Protein AF-A0A7S0HFD8-F1 (afdb_monomer)

pLDDT: mean 87.33, std 8.37, range [46.31, 95.19]

Radius of gyration: 14.74 Å; Cα contacts (8 Å, |Δi|>4): 199; chains: 1; bounding box: 36×25×48 Å

Secondary structure (DSSP, 8-state):
-PPPPS-EEEEEEEES---TTS---EEEEEEESS-EEGGGT-EEEEES----PPSEEEEEESS---SSS-EE-SS-TTTB-SEEEEETTTTEEEEEBPTT-EE--

Solvent-accessible surface area (backbone atoms only — not comparable to full-atom values): 6454 Å² total; per-residue (Å²): 137,83,81,80,78,84,48,64,79,38,83,45,78,48,70,74,45,91,58,83,99,54,90,55,53,78,48,78,46,70,39,52,70,44,72,46,42,13,75,73,68,39,68,50,75,51,65,80,51,86,64,95,56,73,64,40,83,39,60,42,33,64,52,88,68,94,58,102,80,72,48,62,41,84,64,73,57,79,40,44,46,62,49,28,42,34,35,53,90,68,20,30,40,37,42,41,35,30,70,88,31,68,49,75,96

Mean predicted aligned error: 5.12 Å

Foldseek 3Di:
DDDDDKDWPDWDWDWPDPDPPDQIDIDTDTDIPAKDALQVFDKDKDFPAADPDDWFKFFEDCDDDPDSDHHYDDPPSQQWDRIWTDDNPGRMIMTTGDHPDMDHD

Structure (mmCIF, N/CA/C/O backbone):
data_AF-A0A7S0HFD8-F1
#
_entry.id   AF-A0A7S0HFD8-F1
#
loop_
_atom_site.group_PDB
_atom_site.id
_atom_site.type_symbol
_atom_site.label_atom_id
_atom_site.label_alt_id
_atom_site.label_comp_id
_atom_site.label_asym_id
_atom_site.label_entity_id
_atom_site.label_seq_id
_atom_site.pdbx_PDB_ins_code
_atom_site.Cartn_x
_atom_site.Cartn_y
_atom_site.Cartn_z
_atom_site.occupancy
_atom_site.B_iso_or_equiv
_atom_site.auth_seq_id
_atom_site.auth_comp_id
_atom_site.auth_asym_id
_atom_site.auth_atom_id
_atom_site.pdbx_PDB_model_num
ATOM 1 N N . MET A 1 1 ? 1.878 -8.900 -32.540 1.00 46.31 1 MET A N 1
ATOM 2 C CA . MET A 1 1 ? 1.994 -8.985 -31.065 1.00 46.31 1 MET A CA 1
ATOM 3 C C . MET A 1 1 ? 1.085 -7.914 -30.467 1.00 46.31 1 MET A C 1
ATOM 5 O O . MET A 1 1 ? 1.242 -6.763 -30.846 1.00 46.31 1 MET A O 1
ATOM 9 N N . LYS A 1 2 ? 0.095 -8.253 -29.627 1.00 61.59 2 LYS A N 1
ATOM 10 C CA . LYS A 1 2 ? -0.717 -7.246 -28.914 1.00 61.59 2 LYS A CA 1
ATOM 11 C C . LYS A 1 2 ? -0.112 -7.037 -27.527 1.00 61.59 2 LYS A C 1
ATOM 13 O O . LYS A 1 2 ? -0.057 -7.984 -26.747 1.00 61.59 2 LYS A O 1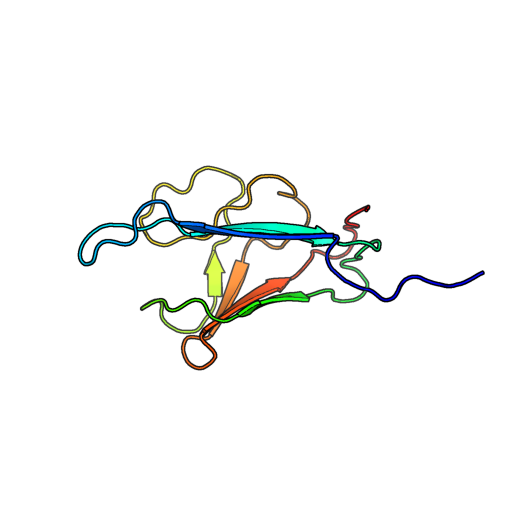
ATOM 18 N N . ALA A 1 3 ? 0.346 -5.824 -27.235 1.00 68.62 3 ALA A N 1
ATOM 19 C CA . ALA A 1 3 ? 0.728 -5.446 -25.880 1.00 68.62 3 ALA A CA 1
ATOM 20 C C . ALA A 1 3 ? -0.531 -5.422 -24.997 1.00 68.62 3 ALA A C 1
ATOM 22 O O . ALA A 1 3 ? -1.563 -4.885 -25.408 1.00 68.62 3 ALA A O 1
ATOM 23 N N . LYS A 1 4 ? -0.478 -6.026 -23.802 1.00 74.81 4 LYS A N 1
ATOM 24 C CA . LYS A 1 4 ? -1.545 -5.843 -22.810 1.00 74.81 4 LYS A CA 1
ATOM 25 C C . LYS A 1 4 ? -1.470 -4.411 -22.289 1.00 74.81 4 LYS A C 1
ATOM 27 O O . LYS A 1 4 ? -0.390 -3.953 -21.927 1.00 74.81 4 LYS A O 1
ATOM 32 N N . ALA A 1 5 ? -2.614 -3.731 -22.238 1.00 84.50 5 ALA A N 1
ATOM 33 C CA . ALA A 1 5 ? -2.708 -2.452 -21.549 1.00 84.50 5 ALA A CA 1
ATOM 34 C C . ALA A 1 5 ? -2.362 -2.646 -20.058 1.00 84.50 5 ALA A C 1
ATOM 36 O O . ALA A 1 5 ? -2.773 -3.667 -19.486 1.00 84.50 5 ALA A O 1
ATOM 37 N N . PRO A 1 6 ? -1.629 -1.709 -19.433 1.00 83.62 6 PRO A N 1
ATOM 38 C CA . PRO A 1 6 ? -1.364 -1.743 -18.000 1.00 83.62 6 PRO A CA 1
ATOM 39 C C . PRO A 1 6 ? -2.662 -1.835 -17.195 1.00 83.62 6 PRO A C 1
ATOM 41 O O . PRO A 1 6 ? -3.654 -1.178 -17.507 1.00 83.62 6 PRO A O 1
ATOM 44 N N . GLY A 1 7 ? -2.658 -2.663 -16.159 1.00 90.12 7 GLY A N 1
ATOM 45 C CA . GLY A 1 7 ? -3.791 -2.847 -15.267 1.00 90.12 7 GLY A CA 1
ATOM 46 C C . GLY A 1 7 ? -3.477 -3.832 -14.150 1.00 90.12 7 GLY A C 1
ATOM 47 O O . GLY A 1 7 ? -2.352 -4.310 -14.018 1.00 90.12 7 GLY A O 1
ATOM 48 N N . PHE A 1 8 ? -4.495 -4.163 -13.363 1.00 91.06 8 PHE A N 1
ATOM 49 C CA . PHE A 1 8 ? -4.380 -5.102 -12.253 1.00 91.06 8 PHE A CA 1
ATOM 50 C C . PHE A 1 8 ? -5.130 -6.398 -12.562 1.00 91.06 8 PHE A C 1
ATOM 52 O O . PHE A 1 8 ? -6.303 -6.352 -12.944 1.00 91.06 8 PHE A O 1
ATOM 59 N N . VAL A 1 9 ? -4.452 -7.543 -12.419 1.00 94.25 9 VAL A N 1
ATOM 60 C CA . VAL A 1 9 ? -5.078 -8.874 -12.530 1.00 94.25 9 VAL A CA 1
ATOM 61 C C . VAL A 1 9 ? -5.822 -9.261 -11.255 1.00 94.25 9 VAL A C 1
ATOM 63 O O . VAL A 1 9 ? -6.852 -9.918 -11.341 1.00 94.25 9 VAL A O 1
ATOM 66 N N . ILE A 1 10 ? -5.339 -8.806 -10.096 1.00 93.31 10 ILE A N 1
ATOM 67 C CA . ILE A 1 10 ? -6.021 -8.909 -8.799 1.00 93.31 10 ILE A CA 1
ATOM 68 C C . ILE A 1 10 ? -6.291 -7.488 -8.313 1.00 93.31 10 ILE A C 1
ATOM 70 O O . ILE A 1 10 ? -5.416 -6.632 -8.430 1.00 93.31 10 ILE A O 1
ATOM 74 N N . ARG A 1 11 ? -7.501 -7.230 -7.809 1.00 92.38 11 ARG A N 1
ATOM 75 C CA . ARG A 1 11 ? -7.938 -5.921 -7.295 1.00 92.38 11 ARG A CA 1
ATOM 76 C C . ARG A 1 11 ? -9.071 -6.090 -6.287 1.00 92.38 11 ARG A C 1
ATOM 78 O O . ARG A 1 11 ? -10.238 -5.840 -6.581 1.00 92.38 11 ARG A O 1
ATOM 85 N N . GLU A 1 12 ? -8.712 -6.571 -5.113 1.00 94.38 12 GLU A N 1
ATOM 86 C CA . GLU A 1 12 ? -9.652 -6.947 -4.066 1.00 94.38 12 GLU A CA 1
ATOM 87 C C . GLU A 1 12 ? -9.500 -6.027 -2.860 1.00 94.38 12 GLU A C 1
ATOM 89 O O . GLU A 1 12 ? -8.398 -5.600 -2.508 1.00 94.38 12 GLU A O 1
ATOM 94 N N . ILE A 1 13 ? -10.629 -5.721 -2.226 1.00 92.94 13 ILE A N 1
ATOM 95 C CA . ILE A 1 13 ? -10.671 -5.017 -0.951 1.00 92.94 13 ILE A CA 1
ATOM 96 C C . ILE A 1 13 ? -11.580 -5.783 0.005 1.00 92.94 13 ILE A C 1
ATOM 98 O O . ILE A 1 13 ? -12.728 -6.089 -0.315 1.00 92.94 13 ILE A O 1
ATOM 102 N N . GLY A 1 14 ? -11.043 -6.105 1.175 1.00 93.12 14 GLY A N 1
ATOM 103 C CA . GLY A 1 14 ? -11.742 -6.763 2.269 1.00 93.12 14 GLY A CA 1
ATOM 104 C C . GLY A 1 14 ? -11.746 -5.894 3.518 1.00 93.12 14 GLY A C 1
ATOM 105 O O . GLY A 1 14 ? -10.931 -4.982 3.662 1.00 93.12 14 GLY A O 1
ATOM 106 N N . GLN A 1 15 ? -12.665 -6.188 4.433 1.00 92.25 15 GLN A N 1
ATOM 107 C CA . GLN A 1 15 ? -12.744 -5.524 5.728 1.00 92.25 15 GLN A CA 1
ATOM 108 C C . GLN A 1 15 ? -12.957 -6.541 6.849 1.00 92.25 15 GLN A C 1
ATOM 110 O O . GLN A 1 15 ? -13.697 -7.505 6.659 1.00 92.25 15 GLN A O 1
ATOM 115 N N . SER A 1 16 ? -12.337 -6.332 8.011 1.00 92.88 16 SER A N 1
ATOM 116 C CA . SER A 1 16 ? -12.485 -7.242 9.153 1.00 92.88 16 SER A CA 1
ATOM 117 C C . SER A 1 16 ? -13.816 -7.068 9.884 1.00 92.88 16 SER A C 1
ATOM 119 O O . SER A 1 16 ? -14.326 -8.030 10.452 1.00 92.88 16 SER A O 1
ATOM 121 N N . ASN A 1 17 ? -14.368 -5.849 9.919 1.00 89.25 17 ASN A N 1
ATOM 122 C CA . ASN A 1 17 ? -15.627 -5.566 10.601 1.00 89.25 17 ASN A CA 1
ATOM 123 C C . ASN A 1 17 ? -16.355 -4.331 10.027 1.00 89.25 17 ASN A C 1
ATOM 125 O O . ASN A 1 17 ? -15.828 -3.227 10.135 1.00 89.25 17 ASN A O 1
ATOM 129 N N . PRO A 1 18 ? -17.583 -4.453 9.489 1.00 87.56 18 PRO A N 1
ATOM 130 C CA . PRO A 1 18 ? -18.349 -3.300 9.008 1.00 87.56 18 PRO A CA 1
ATOM 131 C C . PRO A 1 18 ? -19.009 -2.469 10.125 1.00 87.56 18 PRO A C 1
ATOM 133 O O . PRO A 1 18 ? -19.541 -1.394 9.844 1.00 87.56 18 PRO A O 1
ATOM 136 N N . PHE A 1 19 ? -19.042 -2.953 11.373 1.00 87.56 19 PHE A N 1
ATOM 137 C CA . PHE A 1 19 ? -19.804 -2.308 12.442 1.00 87.56 19 PHE A CA 1
ATOM 138 C C . PHE A 1 19 ? -19.157 -1.011 12.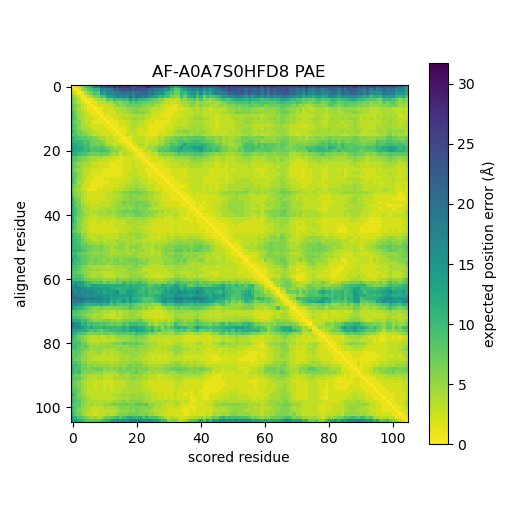942 1.00 87.56 19 PHE A C 1
ATOM 140 O O . PHE A 1 19 ? -17.974 -0.952 13.293 1.00 87.56 19 PHE A O 1
ATOM 147 N N . GLN A 1 20 ? -19.988 0.024 13.056 1.00 81.75 20 GLN A N 1
ATOM 148 C CA . GLN A 1 20 ? -19.613 1.319 13.615 1.00 81.75 20 GLN A CA 1
ATOM 149 C C . GLN A 1 20 ? -19.068 1.208 15.050 1.00 81.75 20 GLN A C 1
ATOM 151 O O . GLN A 1 20 ? -19.464 0.334 15.818 1.00 81.75 20 GLN A O 1
ATOM 156 N N . GLY A 1 21 ? -18.167 2.120 15.422 1.00 81.75 21 GLY A N 1
ATOM 157 C CA . GLY A 1 21 ? -17.607 2.199 16.778 1.00 81.75 21 GLY A CA 1
ATOM 158 C C . GLY A 1 21 ? -16.565 1.127 17.119 1.00 81.75 21 GLY A C 1
ATOM 159 O O . GLY A 1 21 ? -15.989 1.167 18.204 1.00 81.75 21 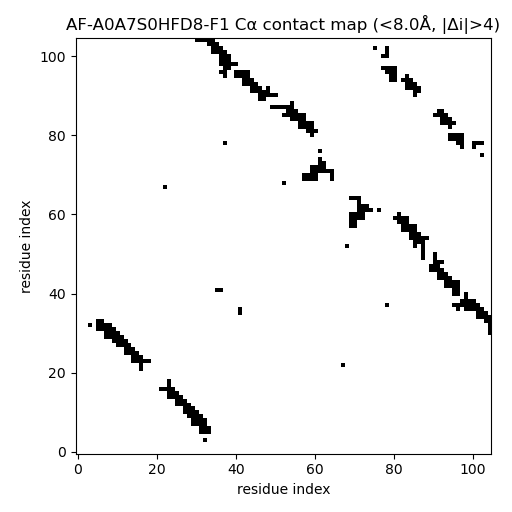GLY A O 1
ATOM 160 N N . THR A 1 22 ? -16.277 0.204 16.200 1.00 84.38 22 THR A N 1
ATOM 161 C CA . THR A 1 22 ? -15.224 -0.806 16.359 1.00 84.38 22 THR A CA 1
ATOM 162 C C . THR A 1 22 ? -14.052 -0.538 15.416 1.00 84.38 22 THR A C 1
ATOM 164 O O . THR A 1 22 ? -14.191 0.147 14.402 1.00 84.38 22 THR A O 1
ATOM 167 N N . THR A 1 23 ? -12.872 -1.061 15.752 1.00 83.19 23 THR A N 1
ATOM 168 C CA . THR A 1 23 ? -11.724 -1.012 14.840 1.00 83.19 23 THR A CA 1
ATOM 169 C C . THR A 1 23 ? -11.996 -1.916 13.638 1.00 83.19 23 THR A C 1
ATOM 171 O O . THR A 1 23 ? -12.210 -3.115 13.808 1.00 83.19 23 THR A O 1
ATOM 174 N N . ASN A 1 24 ? -11.927 -1.349 12.434 1.00 85.25 24 ASN A N 1
ATOM 175 C CA . ASN A 1 24 ? -12.003 -2.085 11.177 1.00 85.25 24 ASN A CA 1
ATOM 176 C C . ASN A 1 24 ? -10.635 -2.074 10.484 1.00 85.25 24 ASN A C 1
ATOM 178 O O . ASN A 1 24 ? -10.027 -1.013 10.332 1.00 85.25 24 ASN A O 1
ATOM 182 N N . GLN A 1 25 ? -10.159 -3.240 10.061 1.00 87.81 25 GLN A N 1
ATOM 183 C CA . GLN A 1 25 ? -8.992 -3.371 9.199 1.00 87.81 25 GLN A CA 1
ATOM 184 C C . GLN A 1 25 ? -9.461 -3.509 7.754 1.00 87.81 25 GLN A C 1
ATOM 186 O O . GLN A 1 25 ? -10.172 -4.456 7.432 1.00 87.81 25 GLN A O 1
ATOM 191 N N . LEU A 1 26 ? -9.037 -2.581 6.894 1.00 89.62 26 LEU A N 1
ATOM 192 C CA . LEU A 1 26 ? -9.194 -2.700 5.447 1.00 89.62 26 LEU A CA 1
ATOM 193 C C . LEU A 1 26 ? -7.955 -3.379 4.864 1.00 89.62 26 LEU A C 1
ATOM 195 O O . LEU A 1 26 ? -6.842 -2.882 5.037 1.00 89.62 26 LEU A O 1
ATOM 199 N N . THR A 1 27 ? -8.159 -4.484 4.156 1.00 91.56 27 THR A N 1
ATOM 200 C CA . THR A 1 27 ? -7.101 -5.227 3.466 1.00 91.56 27 THR A CA 1
ATOM 201 C C . THR A 1 27 ? -7.273 -5.034 1.971 1.00 91.56 27 THR A C 1
ATOM 203 O O . THR A 1 27 ? -8.316 -5.379 1.423 1.00 91.56 27 THR A O 1
ATOM 206 N N . VAL A 1 28 ? -6.259 -4.473 1.314 1.00 92.12 28 VAL A N 1
ATOM 207 C CA . VAL A 1 28 ? -6.249 -4.250 -0.136 1.00 92.12 28 VAL A CA 1
ATOM 208 C C . VAL A 1 28 ? -5.225 -5.186 -0.760 1.00 92.12 28 VAL A C 1
ATOM 210 O O . VAL A 1 28 ? -4.049 -5.147 -0.402 1.00 92.12 28 VAL A O 1
ATOM 213 N N . THR A 1 29 ? -5.665 -6.016 -1.700 1.00 92.81 29 THR A N 1
ATOM 214 C CA . THR A 1 29 ? -4.813 -6.966 -2.417 1.00 92.81 29 THR A CA 1
ATOM 215 C C . THR A 1 29 ? -4.859 -6.648 -3.898 1.00 92.81 29 THR A C 1
ATOM 217 O O . THR A 1 29 ? -5.927 -6.577 -4.505 1.00 92.81 29 THR A O 1
ATOM 220 N N . PHE A 1 30 ? -3.691 -6.444 -4.499 1.00 91.88 30 PHE A N 1
ATOM 221 C CA . PHE A 1 30 ? -3.595 -6.140 -5.916 1.00 91.88 30 PHE A CA 1
ATOM 222 C C . PHE A 1 30 ? -2.313 -6.688 -6.527 1.00 91.88 30 PHE A C 1
ATOM 224 O O . PHE A 1 30 ? -1.291 -6.801 -5.855 1.00 91.88 30 PHE A O 1
ATOM 231 N N . VAL A 1 31 ? -2.379 -7.027 -7.814 1.00 91.88 31 VAL A N 1
ATOM 232 C CA . VAL A 1 31 ? -1.233 -7.528 -8.586 1.00 91.88 31 VAL A CA 1
ATOM 233 C C . VAL A 1 31 ? -1.265 -6.895 -9.976 1.00 91.88 31 VAL A C 1
ATOM 235 O O . VAL A 1 31 ? -2.292 -7.010 -10.657 1.00 91.88 31 VAL A O 1
ATOM 238 N N . PRO A 1 32 ? -0.198 -6.202 -10.410 1.00 91.50 32 PRO A N 1
ATOM 239 C CA . PRO A 1 32 ? -0.135 -5.612 -11.740 1.00 91.50 32 PRO A CA 1
ATOM 240 C C . PRO A 1 32 ? 0.032 -6.690 -12.820 1.00 91.50 32 PRO A C 1
ATOM 242 O O . PRO A 1 32 ? 0.579 -7.761 -12.586 1.00 91.50 32 PRO A O 1
ATOM 245 N N . ASN A 1 33 ? -0.435 -6.412 -14.036 1.00 92.31 33 ASN A N 1
ATOM 246 C CA . ASN A 1 33 ? -0.267 -7.300 -15.194 1.00 92.31 33 ASN A CA 1
ATOM 247 C C . ASN A 1 33 ? 1.007 -7.007 -16.015 1.00 92.31 33 ASN A C 1
ATOM 249 O O . ASN A 1 33 ? 1.274 -7.679 -17.017 1.00 92.31 33 ASN A O 1
ATOM 253 N N . VAL A 1 34 ? 1.755 -5.983 -15.608 1.00 91.12 34 VAL A N 1
ATOM 254 C CA . VAL A 1 34 ? 2.986 -5.479 -16.218 1.00 91.12 34 VAL A CA 1
ATOM 255 C C . VAL A 1 34 ? 4.025 -5.254 -15.128 1.00 91.12 34 VAL A C 1
ATOM 257 O O . VAL A 1 34 ? 3.673 -5.055 -13.967 1.00 91.12 34 VAL A O 1
ATOM 260 N N . ASN A 1 35 ? 5.300 -5.252 -15.511 1.00 92.06 35 ASN A N 1
ATOM 261 C CA . ASN A 1 35 ? 6.359 -4.896 -14.578 1.00 92.06 35 ASN A CA 1
ATOM 262 C C . ASN A 1 35 ? 6.259 -3.406 -14.236 1.00 92.06 35 ASN A C 1
ATOM 264 O O . ASN A 1 35 ? 6.114 -2.575 -15.134 1.00 92.06 35 ASN A O 1
ATOM 268 N N . LEU A 1 36 ? 6.376 -3.080 -12.954 1.00 91.75 36 LEU A N 1
ATOM 269 C CA . LEU A 1 36 ? 6.420 -1.704 -12.468 1.00 91.75 36 LEU A CA 1
ATOM 270 C C . LEU A 1 36 ? 7.835 -1.390 -11.992 1.00 91.75 36 LEU A C 1
ATOM 272 O O . LEU A 1 36 ? 8.424 -2.198 -11.279 1.00 91.75 36 LEU A O 1
ATOM 276 N N . SER A 1 37 ? 8.385 -0.239 -12.375 1.00 93.69 37 SER A N 1
ATOM 277 C CA . SER A 1 37 ? 9.728 0.182 -11.961 1.00 93.69 37 SER A CA 1
ATOM 278 C C . SER A 1 37 ? 9.667 1.473 -11.158 1.00 93.69 37 SER A C 1
ATOM 280 O O . SER A 1 37 ? 9.043 2.452 -11.581 1.00 93.69 37 SER A O 1
ATOM 282 N N . GLY A 1 38 ? 10.346 1.494 -10.012 1.00 93.75 38 GLY A N 1
ATOM 283 C CA . GLY A 1 38 ? 10.524 2.710 -9.227 1.00 93.75 38 GLY A CA 1
ATOM 284 C C . GLY A 1 38 ? 11.372 3.766 -9.938 1.00 93.75 38 GLY A C 1
ATOM 285 O O . GLY A 1 38 ? 11.158 4.952 -9.715 1.00 93.75 38 GLY A O 1
ATOM 286 N N . ASP A 1 39 ? 12.241 3.373 -10.877 1.00 95.19 39 ASP A N 1
ATOM 287 C CA . ASP A 1 39 ? 13.043 4.317 -11.679 1.00 95.19 39 ASP A CA 1
ATOM 288 C C . ASP A 1 39 ? 12.197 5.144 -12.654 1.00 95.19 39 ASP A C 1
ATOM 290 O O . ASP A 1 39 ? 12.635 6.177 -13.152 1.00 95.19 39 ASP A O 1
ATOM 294 N N . MET A 1 40 ? 10.959 4.711 -12.909 1.00 92.25 40 MET A N 1
ATOM 295 C CA . MET A 1 40 ? 9.977 5.451 -13.702 1.00 92.25 40 MET A CA 1
ATOM 296 C C . MET A 1 40 ? 9.054 6.323 -12.837 1.00 92.25 40 MET A C 1
ATOM 298 O O . MET A 1 40 ? 8.017 6.769 -13.321 1.00 92.25 40 MET A O 1
ATOM 302 N N . ASN A 1 41 ? 9.402 6.561 -11.566 1.00 90.88 41 ASN A N 1
ATOM 303 C CA . ASN A 1 41 ? 8.578 7.297 -10.599 1.00 90.88 41 ASN A CA 1
ATOM 304 C C . ASN A 1 41 ? 7.166 6.701 -10.445 1.00 90.88 41 ASN A C 1
ATOM 306 O O . ASN A 1 41 ? 6.171 7.424 -10.399 1.00 90.88 41 ASN A O 1
ATOM 310 N N . THR A 1 42 ? 7.067 5.369 -10.391 1.00 92.69 42 THR A N 1
ATOM 311 C CA . THR A 1 42 ? 5.772 4.689 -10.256 1.00 92.69 42 THR A CA 1
ATOM 312 C C . THR A 1 42 ? 5.114 5.016 -8.912 1.00 92.69 42 THR A C 1
ATOM 314 O O . THR A 1 42 ? 5.701 4.806 -7.847 1.00 92.69 42 THR A O 1
ATOM 317 N N . ILE A 1 43 ? 3.857 5.462 -8.972 1.00 93.00 43 ILE A N 1
ATOM 318 C CA . ILE A 1 43 ? 2.999 5.722 -7.812 1.00 93.00 43 ILE A CA 1
ATOM 319 C C . ILE A 1 43 ? 1.788 4.794 -7.883 1.00 93.00 43 ILE A C 1
ATOM 321 O O . ILE A 1 43 ? 1.113 4.707 -8.910 1.00 93.00 43 ILE A O 1
ATOM 325 N N . ILE A 1 44 ? 1.496 4.120 -6.773 1.00 92.50 44 ILE A N 1
ATOM 326 C CA . ILE A 1 44 ? 0.253 3.379 -6.584 1.00 92.50 44 ILE A CA 1
ATOM 327 C C . ILE A 1 44 ? -0.695 4.240 -5.762 1.00 92.50 44 ILE A C 1
ATOM 329 O O . ILE A 1 44 ? -0.411 4.557 -4.608 1.00 92.50 44 ILE A O 1
ATOM 333 N N . MET A 1 45 ? -1.832 4.594 -6.355 1.00 93.50 45 MET A N 1
ATOM 334 C CA . MET A 1 45 ? -2.892 5.334 -5.681 1.00 93.50 45 MET A CA 1
ATOM 335 C C . MET A 1 45 ? -4.047 4.398 -5.329 1.00 93.50 45 MET A C 1
ATOM 337 O O . MET A 1 45 ? -4.608 3.727 -6.195 1.00 93.50 45 MET A O 1
ATOM 341 N N . ILE A 1 46 ? -4.430 4.398 -4.057 1.00 92.38 46 ILE A N 1
ATOM 342 C CA . ILE A 1 46 ? -5.595 3.690 -3.535 1.00 92.38 46 ILE A CA 1
ATOM 343 C C . ILE A 1 46 ? -6.598 4.748 -3.084 1.00 92.38 46 ILE A C 1
ATOM 345 O O . ILE A 1 46 ? -6.381 5.427 -2.084 1.00 92.38 46 ILE A O 1
ATOM 349 N N . SER A 1 47 ? -7.687 4.913 -3.828 1.00 92.69 47 SER A N 1
ATOM 350 C CA . SER A 1 47 ? -8.722 5.920 -3.567 1.00 92.69 47 SER A CA 1
ATOM 351 C C . SER A 1 47 ? -10.025 5.307 -3.055 1.00 92.69 47 SER A C 1
ATOM 353 O O . SER A 1 47 ? -10.264 4.110 -3.192 1.00 92.69 47 SER A O 1
ATOM 355 N N . GLY A 1 48 ? -10.907 6.151 -2.519 1.00 89.75 48 GLY A N 1
ATOM 356 C CA . GLY A 1 48 ? -12.229 5.745 -2.033 1.00 89.75 48 GLY A CA 1
ATOM 357 C C . GLY A 1 48 ? -12.222 5.205 -0.603 1.00 89.75 48 GLY A C 1
ATOM 358 O O . GLY A 1 48 ? -13.250 4.737 -0.117 1.00 89.75 48 GLY A O 1
ATOM 359 N N . ILE A 1 49 ? -11.088 5.301 0.092 1.00 86.88 49 ILE A N 1
ATOM 360 C CA . ILE A 1 49 ? -10.984 4.950 1.506 1.00 86.88 49 ILE A CA 1
ATOM 361 C C . ILE A 1 49 ? -11.334 6.194 2.320 1.00 86.88 49 ILE A C 1
ATOM 363 O O . ILE A 1 49 ? -10.736 7.248 2.142 1.00 86.88 49 ILE A O 1
ATOM 367 N N . LYS A 1 50 ? -12.287 6.090 3.247 1.00 85.94 50 LYS A N 1
ATOM 368 C CA . LYS A 1 50 ? -12.568 7.173 4.198 1.00 85.94 50 LYS A CA 1
ATOM 369 C C . LYS A 1 50 ? -11.850 6.902 5.510 1.00 85.94 50 LYS A C 1
ATOM 371 O O . LYS A 1 50 ? -12.029 5.855 6.122 1.00 85.94 50 LYS A O 1
ATOM 376 N N . SER A 1 51 ? -11.057 7.869 5.951 1.00 83.06 51 SER A N 1
ATOM 377 C CA . SER A 1 51 ? -10.351 7.825 7.227 1.00 83.06 51 SER A CA 1
ATOM 378 C C . SER A 1 51 ? -10.331 9.212 7.848 1.00 83.06 51 SER A C 1
ATOM 380 O O . SER A 1 51 ? -10.163 10.205 7.145 1.00 83.06 51 SER A O 1
ATOM 382 N N . ASN A 1 52 ? -10.432 9.282 9.175 1.00 83.19 52 ASN A N 1
ATOM 383 C CA . ASN A 1 52 ? -10.237 10.523 9.931 1.00 83.19 52 ASN A CA 1
ATOM 384 C C . ASN A 1 52 ? -8.739 10.839 10.157 1.00 83.19 52 ASN A C 1
ATOM 386 O O . ASN A 1 52 ? -8.355 11.488 11.131 1.00 83.19 52 ASN A O 1
ATOM 390 N N . TYR A 1 53 ? -7.851 10.260 9.342 1.00 85.75 53 TYR A N 1
ATOM 391 C CA . TYR A 1 53 ? -6.424 10.568 9.364 1.00 85.75 53 TYR A CA 1
ATOM 392 C C . TYR A 1 53 ? -6.188 11.948 8.727 1.00 85.75 53 TYR A C 1
ATOM 394 O O . TYR A 1 53 ? -6.767 12.222 7.672 1.00 85.75 53 TYR A O 1
ATOM 402 N N . PRO A 1 54 ? -5.395 12.832 9.363 1.00 89.38 54 PRO A N 1
ATOM 403 C CA . PRO A 1 54 ? -5.083 14.138 8.790 1.00 89.38 54 PRO A CA 1
ATOM 404 C C . PR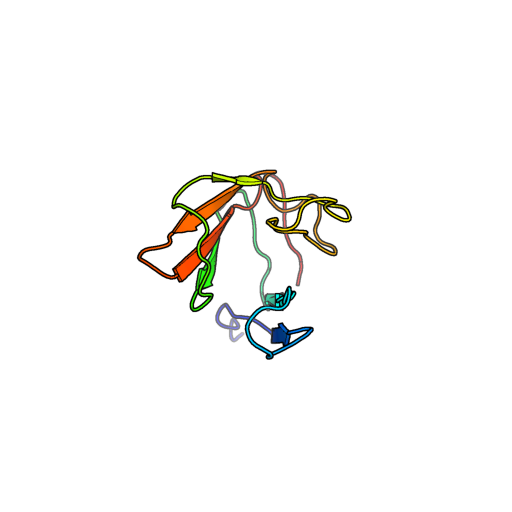O A 1 54 ? -4.313 13.975 7.475 1.00 89.38 54 PRO A C 1
ATOM 406 O O . PRO A 1 54 ? -3.586 12.999 7.303 1.00 89.38 54 PRO A O 1
ATOM 409 N N . CYS A 1 55 ? -4.456 14.923 6.545 1.00 91.12 55 CYS A N 1
ATOM 410 C CA . CYS A 1 55 ? -3.622 14.942 5.340 1.00 91.12 55 CYS A CA 1
ATOM 411 C C . CYS A 1 55 ? -2.130 14.928 5.701 1.00 91.12 55 CYS A C 1
ATOM 413 O O . CYS A 1 55 ? -1.721 15.570 6.669 1.00 91.12 55 CYS A O 1
ATOM 415 N N . GLY A 1 56 ? -1.319 14.268 4.876 1.00 91.62 56 GLY A N 1
ATOM 416 C CA . GLY A 1 56 ? 0.138 14.311 4.973 1.00 91.62 56 GLY A CA 1
ATOM 417 C C . GLY A 1 56 ? 0.793 12.937 4.966 1.00 91.62 56 GLY A C 1
ATOM 418 O O . GLY A 1 56 ? 0.211 11.947 4.525 1.00 91.62 56 GLY A O 1
ATOM 419 N N . SER A 1 57 ? 2.044 12.884 5.423 1.00 91.62 57 SER A N 1
ATOM 420 C CA . SER A 1 57 ? 2.823 11.648 5.425 1.00 91.62 57 SER A CA 1
ATOM 421 C C . SER A 1 57 ? 2.257 10.623 6.405 1.00 91.62 57 SER A C 1
ATOM 423 O O . SER A 1 57 ? 2.053 10.926 7.578 1.00 91.62 57 SER A O 1
ATOM 425 N N . ILE A 1 58 ? 2.094 9.389 5.939 1.00 89.94 58 ILE A N 1
ATOM 426 C CA . ILE A 1 58 ? 1.741 8.230 6.759 1.00 89.94 58 ILE A CA 1
ATOM 427 C C . ILE A 1 58 ? 2.878 7.212 6.718 1.00 89.94 58 ILE A C 1
ATOM 429 O O . ILE A 1 58 ? 3.449 6.957 5.662 1.00 89.94 58 ILE A O 1
ATOM 433 N N . ASN A 1 59 ? 3.225 6.632 7.866 1.00 89.12 59 ASN A N 1
ATOM 434 C CA . ASN A 1 59 ? 4.269 5.610 7.926 1.00 89.12 59 ASN A CA 1
ATOM 435 C C . ASN A 1 59 ? 3.765 4.289 7.334 1.00 89.12 59 ASN A C 1
ATOM 437 O O . ASN A 1 59 ? 2.664 3.832 7.663 1.00 89.12 59 ASN A O 1
ATOM 441 N N . VAL A 1 60 ? 4.604 3.680 6.502 1.00 89.38 60 VAL A N 1
ATOM 442 C CA . VAL A 1 60 ? 4.375 2.385 5.864 1.00 89.38 60 VAL A CA 1
ATOM 443 C C . VAL A 1 60 ? 5.269 1.358 6.544 1.00 89.38 60 VAL A C 1
ATOM 445 O O . VAL A 1 60 ? 6.492 1.485 6.551 1.00 89.38 60 VAL A O 1
ATOM 448 N N . TRP A 1 61 ? 4.646 0.353 7.148 1.00 86.81 61 TRP A N 1
ATOM 449 C CA . TRP A 1 61 ? 5.317 -0.682 7.924 1.00 86.81 61 TRP A CA 1
ATOM 450 C C . TRP A 1 61 ? 5.431 -1.964 7.110 1.00 86.81 61 TRP A C 1
ATOM 452 O O . TRP A 1 61 ? 4.507 -2.339 6.395 1.00 86.81 61 TRP A O 1
ATOM 462 N N . THR A 1 62 ? 6.550 -2.665 7.243 1.00 81.19 62 THR A N 1
ATOM 463 C CA . THR A 1 62 ? 6.800 -3.954 6.574 1.00 81.19 62 THR A CA 1
ATOM 464 C C . THR A 1 62 ? 6.486 -5.157 7.466 1.00 81.19 62 THR A C 1
ATOM 466 O O . THR A 1 62 ? 6.606 -6.305 7.047 1.00 81.19 62 THR A O 1
ATOM 469 N N . ASN A 1 63 ? 6.085 -4.892 8.706 1.00 77.50 63 ASN A N 1
ATOM 470 C CA . ASN A 1 63 ? 5.682 -5.854 9.719 1.00 77.50 63 ASN A CA 1
ATOM 471 C C . ASN A 1 63 ? 4.352 -5.426 10.359 1.00 77.50 63 ASN A C 1
ATOM 473 O O . ASN A 1 63 ? 3.761 -4.398 10.006 1.00 77.50 63 ASN A O 1
ATOM 477 N N . THR A 1 64 ? 3.875 -6.217 11.321 1.00 75.38 64 THR A N 1
ATOM 478 C CA . THR A 1 64 ? 2.687 -5.871 12.102 1.00 75.38 64 THR A CA 1
ATOM 479 C C . THR A 1 64 ? 2.912 -4.553 12.827 1.00 75.38 64 THR A C 1
ATOM 481 O O . THR A 1 64 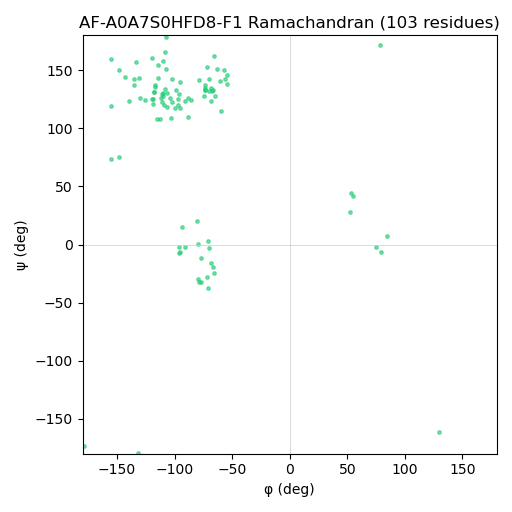? 3.751 -4.442 13.720 1.00 75.38 64 THR A O 1
ATOM 484 N N . CYS A 1 65 ? 2.133 -3.550 12.452 1.00 70.06 65 CYS A N 1
ATOM 485 C CA . CYS A 1 65 ? 2.124 -2.287 13.152 1.00 70.06 65 CYS A CA 1
ATOM 486 C C . CYS A 1 65 ? 1.373 -2.428 14.488 1.00 70.06 65 CYS A C 1
ATOM 488 O O . CYS A 1 65 ? 0.232 -2.884 14.531 1.00 70.06 65 CYS A O 1
ATOM 490 N N . GLY A 1 66 ? 2.003 -2.005 15.587 1.00 65.31 66 GLY A N 1
ATOM 491 C CA . GLY A 1 66 ? 1.408 -2.040 16.931 1.00 65.31 66 GLY A CA 1
ATOM 492 C C . GLY A 1 66 ? 0.430 -0.896 17.241 1.00 65.31 66 GLY A C 1
ATOM 493 O O . GLY A 1 66 ? -0.087 -0.819 18.353 1.00 65.31 66 GLY A O 1
ATOM 494 N N . LEU A 1 67 ? 0.185 0.019 16.297 1.00 67.00 67 LEU A N 1
ATOM 495 C CA . LEU A 1 67 ? -0.663 1.202 16.485 1.00 67.00 67 LEU A CA 1
ATOM 496 C C . LEU A 1 67 ? -2.000 1.050 15.748 1.00 67.00 67 LEU A C 1
ATOM 498 O O . LEU A 1 67 ? -2.079 0.442 14.691 1.00 67.00 67 LEU A O 1
ATOM 502 N N . LYS A 1 68 ? -3.068 1.683 16.251 1.00 66.25 68 LYS A N 1
ATOM 503 C CA . LYS A 1 68 ? -4.419 1.627 15.644 1.00 66.25 68 LYS A CA 1
ATOM 504 C C . LYS A 1 68 ? -4.564 2.395 14.310 1.00 66.25 68 LYS A C 1
ATOM 506 O O . LYS A 1 68 ? -5.679 2.538 13.818 1.00 66.25 68 LYS A O 1
ATOM 511 N N . ARG A 1 69 ? -3.490 2.983 13.764 1.00 75.12 69 ARG A N 1
ATOM 512 C CA . ARG A 1 69 ? -3.537 3.938 12.633 1.00 75.12 69 ARG A CA 1
ATOM 513 C C . ARG A 1 69 ? -2.288 3.832 11.759 1.00 75.12 69 ARG A C 1
ATOM 515 O O . ARG A 1 69 ? -1.393 4.669 11.848 1.00 75.12 69 ARG A O 1
ATOM 522 N N . CYS A 1 70 ? -2.205 2.794 10.944 1.00 77.75 70 CYS A N 1
ATOM 523 C CA . CYS A 1 70 ? -1.031 2.557 10.114 1.00 77.75 70 CYS A CA 1
ATOM 524 C C . CYS A 1 70 ? -1.355 1.736 8.880 1.00 77.75 70 CYS A C 1
ATOM 526 O O . CYS A 1 70 ? -2.362 1.033 8.822 1.00 77.75 70 CYS A O 1
ATOM 528 N N . VAL A 1 71 ? -0.455 1.847 7.909 1.00 88.69 71 VAL A N 1
ATOM 529 C CA . VAL A 1 71 ? -0.443 1.034 6.701 1.00 88.69 71 VAL A CA 1
ATOM 530 C C . VAL A 1 71 ? 0.641 -0.014 6.886 1.00 88.69 71 VAL A C 1
ATOM 532 O O . VAL A 1 71 ? 1.797 0.334 7.122 1.00 88.69 71 VAL A O 1
ATOM 535 N N . THR A 1 72 ? 0.267 -1.284 6.788 1.00 89.69 72 THR A N 1
ATOM 536 C CA . THR A 1 72 ? 1.212 -2.401 6.765 1.00 89.69 72 THR A CA 1
ATOM 537 C C . THR A 1 72 ? 1.200 -3.016 5.374 1.00 89.69 72 THR A C 1
ATOM 539 O O . THR A 1 72 ? 0.138 -3.345 4.851 1.00 89.69 72 THR A O 1
ATOM 542 N N . LEU A 1 73 ? 2.380 -3.191 4.787 1.00 88.81 73 LEU A N 1
ATOM 543 C CA . LEU A 1 73 ? 2.574 -3.982 3.582 1.00 88.81 73 LEU A CA 1
ATOM 544 C C . LEU A 1 73 ? 2.772 -5.441 3.977 1.00 88.81 73 LEU A C 1
ATOM 546 O O . LEU A 1 73 ? 3.661 -5.769 4.764 1.00 88.81 73 LEU A O 1
ATOM 550 N N . GLN A 1 74 ? 1.938 -6.314 3.422 1.00 85.06 74 GLN A N 1
ATOM 551 C CA . GLN A 1 74 ? 2.116 -7.757 3.512 1.00 85.06 74 GLN A CA 1
ATOM 552 C C . GLN A 1 74 ? 2.658 -8.255 2.173 1.00 85.06 74 GLN A C 1
ATOM 554 O O . GLN A 1 74 ? 1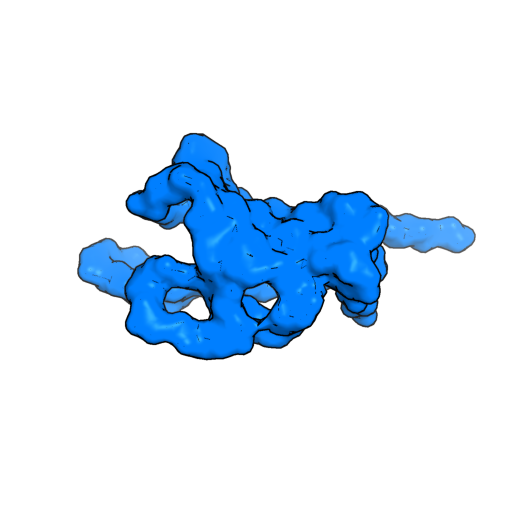.961 -8.228 1.162 1.00 85.06 74 GLN A O 1
ATOM 559 N N . GLY A 1 75 ? 3.930 -8.664 2.166 1.00 76.81 75 GLY A N 1
ATOM 560 C CA . GLY A 1 75 ? 4.688 -8.878 0.930 1.00 76.81 75 GLY A CA 1
ATOM 561 C C . GLY A 1 75 ? 5.185 -7.565 0.313 1.00 76.81 75 GLY A C 1
ATOM 562 O O . GLY A 1 75 ? 4.853 -6.483 0.794 1.00 76.81 75 GLY A O 1
ATOM 563 N N . ALA A 1 76 ? 6.031 -7.656 -0.723 1.00 71.56 76 ALA A N 1
ATOM 564 C CA . ALA A 1 76 ? 6.566 -6.487 -1.443 1.00 71.56 76 ALA A CA 1
ATOM 565 C C . ALA A 1 76 ? 7.222 -5.415 -0.536 1.00 71.56 76 ALA A C 1
ATOM 567 O O . ALA A 1 76 ? 7.249 -4.228 -0.862 1.00 71.56 76 ALA A O 1
ATOM 568 N N . THR A 1 77 ? 7.766 -5.828 0.612 1.00 77.94 77 THR A N 1
ATOM 569 C CA . THR A 1 77 ? 8.188 -4.941 1.708 1.00 77.94 77 THR A CA 1
ATOM 570 C C . THR A 1 77 ? 9.371 -4.038 1.365 1.00 77.94 77 THR A C 1
ATOM 572 O O . THR A 1 77 ? 9.563 -3.021 2.022 1.00 77.94 77 THR A O 1
ATOM 575 N N . SER A 1 78 ? 10.146 -4.379 0.334 1.00 86.62 78 SER A N 1
ATOM 576 C CA . SER A 1 78 ? 11.249 -3.561 -0.175 1.00 86.62 78 SER A CA 1
ATOM 577 C C . SER A 1 78 ? 10.870 -2.682 -1.367 1.00 86.62 78 SER A C 1
ATOM 579 O O . SER A 1 78 ? 11.700 -1.890 -1.796 1.00 86.62 78 SER A O 1
ATOM 581 N N . LEU A 1 79 ? 9.662 -2.817 -1.933 1.00 90.56 79 LEU A N 1
ATOM 582 C CA . LEU A 1 79 ? 9.297 -2.135 -3.181 1.00 90.56 79 LEU A CA 1
ATOM 583 C C . LEU A 1 79 ? 8.920 -0.667 -2.974 1.00 90.56 79 LEU A C 1
ATOM 585 O O . LEU A 1 79 ? 9.113 0.142 -3.879 1.00 90.56 79 LEU A O 1
ATOM 589 N N . PHE A 1 80 ? 8.375 -0.327 -1.807 1.00 91.50 80 PHE A N 1
ATOM 590 C CA . PHE A 1 80 ? 7.836 0.998 -1.503 1.00 91.50 80 PHE A CA 1
ATOM 591 C C . PHE A 1 80 ? 8.636 1.700 -0.412 1.00 91.50 80 PHE A C 1
ATOM 593 O O . PHE A 1 80 ? 9.271 1.064 0.430 1.00 91.50 80 PHE A O 1
ATOM 600 N N . GLY A 1 81 ? 8.589 3.032 -0.424 1.00 89.25 81 GLY A N 1
ATOM 601 C CA . GLY A 1 81 ? 9.227 3.838 0.610 1.00 89.25 81 GLY A CA 1
ATOM 602 C C . GLY A 1 81 ? 8.586 3.663 1.995 1.00 89.25 81 GLY A C 1
ATOM 603 O O . GLY A 1 81 ? 7.430 3.253 2.106 1.00 89.25 81 GLY A O 1
ATOM 604 N N . PRO A 1 82 ? 9.293 4.051 3.074 1.00 88.81 82 PRO A N 1
ATOM 605 C CA . PRO A 1 82 ? 8.797 3.935 4.451 1.00 88.81 82 PRO A CA 1
ATOM 606 C C . PRO A 1 82 ? 7.652 4.911 4.771 1.00 88.81 82 PRO A C 1
ATOM 608 O O . PRO A 1 82 ? 7.128 4.924 5.887 1.00 88.81 82 PRO A O 1
ATOM 611 N N . LYS A 1 83 ? 7.283 5.772 3.818 1.00 89.94 83 LYS A N 1
ATOM 612 C CA . LYS A 1 83 ? 6.214 6.759 3.940 1.00 89.94 83 LYS A CA 1
ATOM 613 C C . LYS A 1 83 ? 5.354 6.750 2.682 1.00 89.94 83 LYS A C 1
ATOM 615 O O . LYS A 1 83 ? 5.883 6.733 1.575 1.00 89.94 83 LYS A O 1
ATOM 620 N N . GLY A 1 84 ? 4.046 6.817 2.880 1.00 92.00 84 GLY A N 1
ATOM 621 C CA . GLY A 1 84 ? 3.064 7.173 1.863 1.00 92.00 84 GLY A CA 1
ATOM 622 C C . GLY A 1 84 ? 2.502 8.567 2.127 1.00 92.00 84 GLY A C 1
ATOM 623 O O . GLY A 1 84 ? 2.840 9.208 3.129 1.00 92.00 84 GLY A O 1
ATOM 624 N N . VAL A 1 85 ? 1.610 9.022 1.255 1.00 93.75 85 VAL A N 1
ATOM 625 C CA . VAL A 1 85 ? 0.893 10.293 1.411 1.00 93.75 85 VAL A CA 1
ATOM 626 C C . VAL A 1 85 ? -0.599 10.016 1.502 1.00 93.75 85 VAL A C 1
ATOM 628 O O . VAL A 1 85 ? -1.173 9.367 0.635 1.00 93.75 85 VAL A O 1
ATOM 631 N N . TRP A 1 86 ? -1.230 10.496 2.570 1.00 93.88 86 TRP A N 1
ATOM 632 C CA . TRP A 1 86 ? -2.676 10.470 2.734 1.00 93.88 86 TRP A CA 1
ATOM 633 C C . TRP A 1 86 ? -3.286 11.818 2.361 1.00 93.88 86 TRP A C 1
ATOM 635 O O . TRP A 1 86 ? -2.850 12.864 2.850 1.00 93.88 86 TRP A O 1
ATOM 645 N N . SER A 1 87 ? -4.349 11.784 1.563 1.00 93.75 87 SER A N 1
ATOM 646 C CA . SER A 1 87 ? -5.179 12.939 1.242 1.00 93.75 87 SER A CA 1
ATOM 647 C C . SER A 1 87 ? -6.587 12.725 1.787 1.00 93.75 87 SER A C 1
ATOM 649 O O . SER A 1 87 ? -7.359 11.924 1.256 1.00 93.75 87 SER A O 1
ATOM 651 N N . SER A 1 88 ? -6.955 13.448 2.849 1.00 89.88 88 SER A N 1
ATOM 652 C CA . SER A 1 88 ? -8.309 13.366 3.411 1.00 89.88 88 SER A CA 1
ATOM 653 C C . SER A 1 88 ? -9.355 14.023 2.508 1.00 89.88 88 SER A C 1
ATOM 655 O O . SER A 1 88 ? -10.499 13.575 2.487 1.00 89.88 88 SER A O 1
ATOM 657 N N . SER A 1 89 ? -8.967 15.026 1.711 1.00 90.06 89 SER A N 1
ATOM 658 C CA . SER A 1 89 ? -9.856 15.672 0.737 1.00 90.06 89 SER A CA 1
ATOM 659 C C . SER A 1 89 ? -10.179 14.760 -0.444 1.00 90.06 89 SER A C 1
ATOM 661 O O . SER A 1 89 ? -11.315 14.747 -0.911 1.00 90.06 89 SER A O 1
ATOM 663 N N . GLN A 1 90 ? -9.208 13.963 -0.895 1.00 89.19 90 GLN A N 1
ATOM 664 C CA . GLN A 1 90 ? -9.383 13.034 -2.015 1.00 89.19 90 GLN A CA 1
ATOM 665 C C . GLN A 1 90 ? -9.730 11.608 -1.569 1.00 89.19 90 GLN A C 1
ATOM 667 O O . GLN A 1 90 ? -10.046 10.766 -2.408 1.00 89.19 90 GLN A O 1
ATOM 672 N N . SER A 1 91 ? -9.712 11.328 -0.258 1.00 93.12 91 SER A N 1
ATOM 673 C CA . SER A 1 91 ? -9.922 9.977 0.281 1.00 93.12 91 SER A CA 1
ATOM 674 C C . SER A 1 91 ? -8.969 8.962 -0.372 1.00 93.12 91 SER A C 1
ATOM 676 O O . SER A 1 91 ? -9.390 7.884 -0.806 1.00 93.12 91 SER A O 1
ATOM 678 N N . SER A 1 92 ? -7.693 9.349 -0.508 1.00 93.62 92 SER A N 1
ATOM 679 C CA . SER A 1 92 ? -6.675 8.593 -1.241 1.00 93.62 92 SER A CA 1
ATOM 680 C C . SER A 1 92 ? -5.375 8.414 -0.459 1.00 93.62 92 SER A C 1
ATOM 682 O O . SER A 1 92 ? -4.924 9.300 0.270 1.00 93.62 92 SER A O 1
ATOM 684 N N . LEU A 1 93 ? -4.776 7.236 -0.631 1.00 93.56 93 LEU A N 1
ATOM 685 C CA . LEU A 1 93 ? -3.445 6.872 -0.169 1.00 93.56 93 LEU A CA 1
ATOM 686 C C . LEU A 1 93 ? -2.537 6.688 -1.381 1.00 93.56 93 LEU A C 1
ATOM 688 O O . LEU A 1 93 ? -2.835 5.882 -2.261 1.00 93.56 93 LEU A O 1
ATOM 692 N N . GLU A 1 94 ? -1.412 7.385 -1.388 1.00 94.62 94 GLU A N 1
ATOM 693 C CA . GLU A 1 94 ? -0.368 7.242 -2.395 1.00 94.62 94 GLU A CA 1
ATOM 694 C C . GLU A 1 94 ? 0.841 6.518 -1.804 1.00 94.62 94 GLU A C 1
ATOM 696 O O . GLU A 1 94 ? 1.347 6.878 -0.735 1.00 94.62 94 GLU A O 1
ATOM 701 N N . LE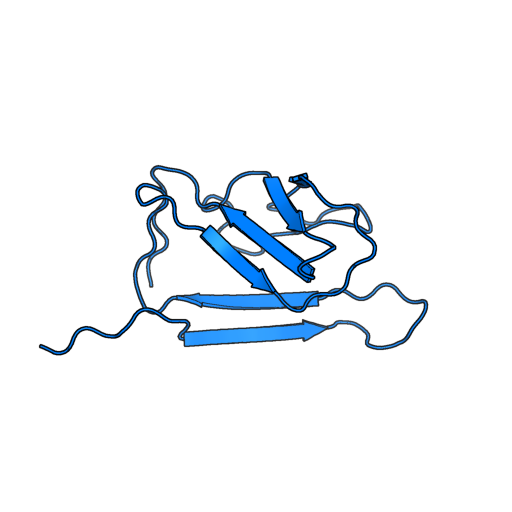U A 1 95 ? 1.303 5.491 -2.515 1.00 93.50 95 LEU A N 1
ATOM 702 C CA . LEU A 1 95 ? 2.503 4.723 -2.208 1.00 93.50 95 LEU A CA 1
ATOM 703 C C . LEU A 1 95 ? 3.491 4.863 -3.364 1.00 93.50 95 LEU A C 1
ATOM 705 O O . LEU A 1 95 ? 3.197 4.478 -4.497 1.00 93.50 95 LEU A O 1
ATOM 709 N N . THR A 1 96 ? 4.676 5.384 -3.069 1.00 93.94 96 THR A N 1
ATOM 710 C CA . THR A 1 96 ? 5.729 5.591 -4.067 1.00 93.94 96 THR A CA 1
ATOM 711 C C . THR A 1 96 ? 6.700 4.420 -4.058 1.00 93.94 96 THR A C 1
ATOM 713 O O . THR A 1 96 ? 7.203 4.032 -2.997 1.00 93.94 96 THR A O 1
ATOM 716 N N . MET A 1 97 ? 6.968 3.855 -5.236 1.00 93.88 97 MET A N 1
ATOM 717 C CA . MET A 1 97 ? 7.988 2.818 -5.386 1.00 93.88 97 MET A CA 1
ATOM 718 C C . MET A 1 97 ? 9.395 3.405 -5.217 1.00 93.88 97 MET A C 1
ATOM 720 O O . MET A 1 97 ? 9.673 4.514 -5.667 1.00 93.88 97 MET A O 1
ATOM 724 N N . LEU A 1 98 ? 10.292 2.654 -4.580 1.00 94.38 98 LEU A N 1
ATOM 725 C CA . LEU A 1 98 ? 11.695 3.041 -4.430 1.00 94.38 98 LEU A CA 1
ATOM 726 C C . LEU A 1 98 ? 12.446 2.890 -5.758 1.00 94.38 98 LEU A C 1
ATOM 728 O O . LEU A 1 98 ? 12.309 1.875 -6.441 1.00 94.38 98 LEU A O 1
ATOM 732 N N . SER A 1 99 ? 13.286 3.870 -6.099 1.00 94.12 99 SER A N 1
ATOM 733 C CA . SER A 1 99 ? 14.217 3.761 -7.233 1.00 94.12 99 SER A CA 1
ATOM 734 C C . SER A 1 99 ? 15.118 2.525 -7.081 1.00 94.12 99 SER A C 1
ATOM 736 O O . SER A 1 99 ? 15.481 2.128 -5.971 1.00 94.12 99 SER A O 1
ATOM 738 N N . GLY A 1 100 ? 15.409 1.866 -8.201 1.00 93.12 100 GLY A N 1
ATOM 739 C CA . GLY A 1 100 ? 16.121 0.594 -8.287 1.00 93.12 100 GLY A CA 1
ATOM 740 C C . GLY A 1 100 ? 15.266 -0.643 -7.990 1.00 93.12 100 GLY A C 1
ATOM 741 O O . GLY A 1 100 ? 15.754 -1.760 -8.153 1.00 93.12 100 GLY A O 1
ATOM 742 N N . GLN A 1 101 ? 14.006 -0.488 -7.564 1.00 93.06 101 GLN A N 1
ATOM 743 C CA . GLN A 1 101 ? 13.093 -1.614 -7.349 1.00 93.06 101 GLN A CA 1
ATOM 744 C C . GLN A 1 101 ? 12.211 -1.868 -8.569 1.00 93.06 101 GLN A C 1
ATOM 746 O O . GLN A 1 101 ? 11.669 -0.944 -9.180 1.00 93.06 101 GLN A O 1
ATOM 751 N N . VAL A 1 102 ? 12.012 -3.150 -8.875 1.00 92.56 102 VAL A N 1
ATOM 752 C CA . VAL A 1 102 ? 11.107 -3.609 -9.929 1.00 92.56 102 VAL A CA 1
ATOM 753 C C . VAL A 1 102 ? 10.127 -4.612 -9.337 1.00 92.56 102 VAL A C 1
ATOM 755 O O . VAL A 1 102 ? 10.526 -5.623 -8.761 1.00 92.56 102 VAL A O 1
ATOM 758 N N . TRP A 1 103 ? 8.835 -4.343 -9.500 1.00 90.56 103 TRP A N 1
ATOM 759 C CA . TRP A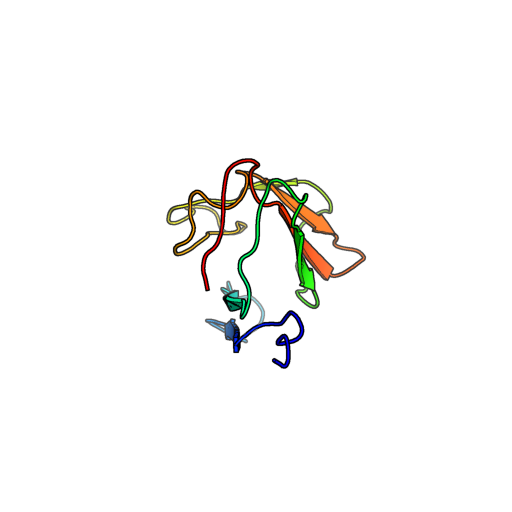 1 103 ? 7.781 -5.310 -9.231 1.00 90.56 103 TRP A CA 1
ATOM 760 C C . TRP A 1 103 ? 7.536 -6.127 -10.496 1.00 90.56 103 TRP A C 1
ATOM 762 O O . TRP A 1 103 ? 7.012 -5.607 -11.482 1.00 90.56 103 TRP A O 1
ATOM 772 N N . 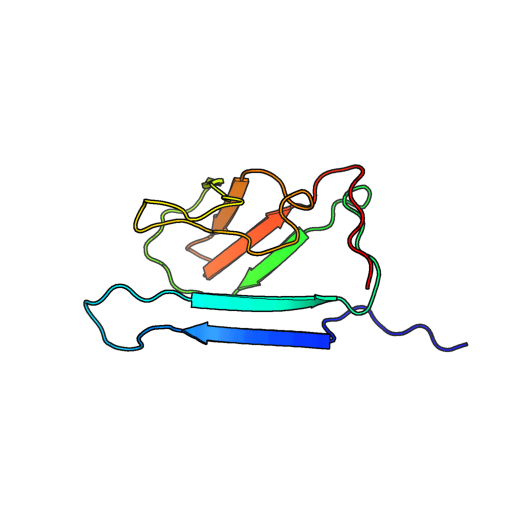TYR A 1 104 ? 7.926 -7.397 -10.476 1.00 84.88 104 TYR A N 1
ATOM 773 C CA . TYR A 1 104 ? 7.639 -8.331 -11.561 1.00 84.88 104 TYR A CA 1
ATOM 774 C C . TYR A 1 104 ? 6.196 -8.845 -11.492 1.00 84.88 104 TYR A C 1
ATOM 776 O O . TYR A 1 104 ? 5.671 -9.075 -10.401 1.00 84.88 104 TYR A O 1
ATOM 784 N N . LYS A 1 105 ? 5.573 -8.999 -12.664 1.00 78.56 105 LYS A N 1
ATOM 785 C CA . LYS A 1 105 ? 4.252 -9.629 -12.820 1.00 78.56 105 LYS A CA 1
ATOM 786 C C . LYS A 1 105 ? 4.231 -11.098 -12.389 1.00 78.56 105 LYS A C 1
ATOM 788 O O . LYS A 1 105 ? 5.285 -11.763 -12.520 1.00 78.56 105 LYS A O 1
#

Organism: NCBI:txid3032

Sequence (105 aa):
MKAKAPGFVIREIGQSNPFQGTTNQLTVTFVPNVNLSGDMNTIIMISGIKSNYPCGSINVWTNTCGLKRCVTLQGATSLFGPKGVWSSSQSSLELTMLSGQVWYK